Protein AF-A0A7J6SKV4-F1 (afdb_monomer_lite)

pLDDT: mean 89.97, std 9.05, range [52.59, 97.75]

Secondary structure (DSSP, 8-state):
-EEEEEES--GGGTTT-HHHHHHHHHT--STTSHHHHHHHTTSEEEEEEEE--SGGGB-SS-EEEEEEEEE-HHHHHTHHHHHHHHHHHHHHHHHH-S--HHHHHHHHHHHHHHHHTPPPPPHHHHHHHHHHHT--

InterPro domains:
  IPR007863 Peptidase M16, C-terminal [PF05193] (2-109)
  IPR011249 Metalloenzyme, LuxS/M16 peptidase-like [SSF63411] (1-135)
  IPR050626 Peptidase M16 [PTHR43690] (1-134)

Sequence (136 aa):
LQLQWQLPPQNGMYRTKPANTLGHLIGHEGSGSLLSFLRSEGLATDLSAGVSEEGYGSNSICSVFDICVTLSTRGLALWKEVVVHVMEYLDMLRRLGSIPDWVYDEIRQVSNMQYRFIEERDPSTTADDLSSSMLP

Structure (mmCIF, N/CA/C/O backbone):
data_AF-A0A7J6SKV4-F1
#
_entry.id   AF-A0A7J6SKV4-F1
#
loop_
_atom_site.group_PDB
_atom_site.id
_atom_site.type_symbol
_atom_site.label_atom_id
_atom_site.label_alt_id
_atom_site.label_comp_id
_atom_site.label_asym_id
_atom_site.label_entity_id
_atom_site.label_seq_id
_atom_site.pdbx_PDB_ins_code
_atom_site.Cartn_x
_atom_site.Cartn_y
_atom_site.Cartn_z
_atom_site.occupancy
_atom_site.B_iso_or_equiv
_atom_site.auth_seq_id
_atom_site.auth_comp_id
_atom_site.auth_asym_id
_atom_site.auth_atom_id
_atom_site.pdbx_PDB_model_num
ATOM 1 N N . LEU A 1 1 ? -1.934 4.955 12.591 1.00 94.25 1 LEU A N 1
ATOM 2 C CA . LEU A 1 1 ? -1.141 3.763 12.970 1.00 94.25 1 LEU A CA 1
ATOM 3 C C . LEU A 1 1 ? -0.197 3.470 11.822 1.00 94.25 1 LEU A C 1
ATOM 5 O O . LEU A 1 1 ? -0.667 3.443 10.695 1.00 94.25 1 LEU A O 1
ATOM 9 N N . GLN A 1 2 ? 1.091 3.294 12.100 1.00 95.38 2 GLN A N 1
ATOM 10 C CA . GLN A 1 2 ? 2.098 3.019 11.077 1.00 95.38 2 GLN A CA 1
ATOM 11 C C . GLN A 1 2 ? 2.840 1.733 11.437 1.00 95.38 2 GLN A C 1
ATOM 13 O O . GLN A 1 2 ? 3.296 1.579 12.571 1.00 95.38 2 GLN A O 1
ATOM 18 N N . LEU A 1 3 ? 2.908 0.810 10.483 1.00 95.12 3 LEU A N 1
ATOM 19 C CA . LEU A 1 3 ? 3.631 -0.453 10.584 1.00 95.12 3 LEU A CA 1
ATOM 20 C C . LEU A 1 3 ? 4.704 -0.466 9.500 1.00 95.12 3 LEU A C 1
ATOM 22 O O . LEU A 1 3 ? 4.391 -0.201 8.342 1.00 95.12 3 LEU A O 1
ATOM 26 N N . GLN A 1 4 ? 5.950 -0.752 9.880 1.00 93.31 4 GLN A N 1
ATOM 27 C CA . GLN A 1 4 ? 7.093 -0.662 8.974 1.00 93.31 4 GLN A CA 1
ATOM 28 C C . GLN A 1 4 ? 7.893 -1.960 8.963 1.00 93.31 4 GLN A C 1
ATOM 30 O O . GLN A 1 4 ? 8.177 -2.536 10.018 1.00 93.31 4 GLN A O 1
ATOM 35 N N . TRP A 1 5 ? 8.315 -2.370 7.772 1.00 92.50 5 TRP A N 1
ATOM 36 C CA . TRP A 1 5 ? 9.227 -3.487 7.564 1.00 92.50 5 TRP A CA 1
ATOM 37 C C . TRP A 1 5 ? 10.409 -3.040 6.719 1.00 92.50 5 TRP A C 1
ATOM 39 O O . TRP A 1 5 ? 10.248 -2.386 5.691 1.00 92.50 5 TRP A O 1
ATOM 49 N N . GLN A 1 6 ? 11.607 -3.436 7.135 1.00 90.69 6 GLN A N 1
ATOM 50 C CA . GLN A 1 6 ? 12.801 -3.268 6.319 1.00 90.69 6 GLN A CA 1
ATOM 51 C C . GLN A 1 6 ? 12.872 -4.397 5.292 1.00 90.69 6 GLN A C 1
ATOM 53 O O . GLN A 1 6 ? 12.810 -5.577 5.642 1.00 90.69 6 GLN A O 1
ATOM 58 N N . LEU A 1 7 ? 13.011 -4.023 4.027 1.00 89.50 7 LEU A N 1
ATOM 59 C CA . LEU A 1 7 ? 13.181 -4.911 2.890 1.00 89.50 7 LEU A CA 1
ATOM 60 C C . LEU A 1 7 ? 14.586 -4.748 2.290 1.00 89.50 7 LEU A C 1
ATOM 62 O O . LEU A 1 7 ? 15.201 -3.682 2.412 1.00 89.50 7 LEU A O 1
ATOM 66 N N . PRO A 1 8 ? 15.091 -5.775 1.582 1.00 89.00 8 PRO A N 1
ATOM 67 C CA . PRO A 1 8 ? 16.226 -5.610 0.682 1.00 89.00 8 PRO A CA 1
ATOM 68 C C . PRO A 1 8 ? 15.957 -4.496 -0.344 1.00 89.00 8 PRO A C 1
ATOM 70 O O . PRO A 1 8 ? 14.790 -4.239 -0.662 1.00 89.00 8 PRO A O 1
ATOM 73 N N . PRO A 1 9 ? 17.005 -3.870 -0.902 1.00 86.69 9 PRO A N 1
ATOM 74 C CA . PRO A 1 9 ? 16.853 -2.769 -1.846 1.00 86.69 9 PRO A CA 1
ATOM 75 C C . PRO A 1 9 ? 16.034 -3.208 -3.068 1.00 86.69 9 PRO A C 1
ATOM 77 O O . PRO A 1 9 ? 16.357 -4.195 -3.734 1.00 86.69 9 PRO A O 1
ATOM 80 N N . GLN A 1 10 ? 14.952 -2.482 -3.359 1.00 85.00 10 GLN A N 1
ATOM 81 C CA . GLN A 1 10 ? 14.004 -2.836 -4.425 1.00 85.00 10 GLN A CA 1
ATOM 82 C C . GLN A 1 10 ? 14.374 -2.249 -5.798 1.00 85.00 10 GLN A C 1
ATOM 84 O O . GLN A 1 10 ? 13.821 -2.688 -6.807 1.00 85.00 10 GLN A O 1
ATOM 89 N N . ASN A 1 11 ? 15.332 -1.314 -5.868 1.00 79.62 11 ASN A N 1
ATOM 90 C CA . ASN A 1 11 ? 15.681 -0.565 -7.089 1.00 79.62 11 ASN A CA 1
ATOM 91 C C . ASN A 1 11 ? 16.038 -1.480 -8.282 1.00 79.62 11 ASN A C 1
ATOM 93 O O . ASN A 1 11 ? 15.633 -1.226 -9.416 1.00 79.62 11 ASN A O 1
ATOM 97 N N . GLY A 1 12 ? 16.720 -2.606 -8.035 1.00 82.25 12 GLY A N 1
ATOM 98 C CA . GLY A 1 12 ? 17.067 -3.581 -9.081 1.00 82.25 12 GLY A CA 1
ATOM 99 C C . GLY A 1 12 ? 15.868 -4.335 -9.678 1.00 82.25 12 GLY A C 1
ATOM 100 O O . GLY A 1 12 ? 15.977 -4.921 -10.754 1.00 82.25 12 GLY A O 1
ATOM 101 N N . MET A 1 13 ? 14.711 -4.305 -9.014 1.00 85.62 13 MET A N 1
ATOM 102 C CA . MET A 1 13 ? 13.484 -5.000 -9.416 1.00 85.62 13 MET A CA 1
ATOM 103 C C . MET A 1 13 ? 12.463 -4.066 -10.081 1.00 85.62 13 MET A C 1
ATOM 105 O O . MET A 1 13 ? 11.276 -4.382 -10.123 1.00 85.62 13 MET A O 1
ATOM 109 N N . TYR A 1 14 ? 12.897 -2.942 -10.661 1.00 83.88 14 TYR A N 1
ATOM 110 C CA . TYR A 1 14 ? 12.013 -1.934 -11.270 1.00 83.88 14 TYR A CA 1
ATOM 111 C C . TYR A 1 14 ? 11.058 -2.469 -12.356 1.00 83.88 14 TYR A C 1
ATOM 113 O O . TYR A 1 14 ? 10.043 -1.836 -12.641 1.00 83.88 14 TYR A O 1
ATOM 121 N N . ARG A 1 15 ? 11.369 -3.616 -12.980 1.00 85.88 15 ARG A N 1
ATOM 122 C CA . ARG A 1 15 ? 10.505 -4.260 -13.988 1.00 85.88 15 ARG A CA 1
ATOM 123 C C . ARG A 1 15 ? 9.374 -5.072 -13.365 1.00 85.88 15 ARG A C 1
ATOM 125 O O . ARG A 1 15 ? 8.252 -5.036 -13.859 1.00 85.88 15 ARG A O 1
ATOM 132 N N . THR A 1 16 ? 9.671 -5.826 -12.310 1.00 86.81 16 THR A N 1
ATOM 133 C CA . THR A 1 16 ? 8.700 -6.711 -11.649 1.00 86.81 16 THR A CA 1
ATOM 134 C C . THR A 1 16 ? 7.947 -6.003 -10.526 1.00 86.81 16 THR A C 1
ATOM 136 O O . THR A 1 16 ? 6.827 -6.395 -10.226 1.00 86.81 16 THR A O 1
ATOM 139 N N . LYS A 1 17 ? 8.537 -4.959 -9.926 1.00 88.12 17 LYS A N 1
ATOM 140 C CA . LYS A 1 17 ? 7.978 -4.121 -8.850 1.00 88.12 17 LYS A CA 1
ATOM 141 C C . LYS A 1 17 ? 7.194 -4.922 -7.789 1.00 88.12 17 LYS A C 1
ATOM 143 O O . LYS A 1 17 ? 6.043 -4.592 -7.510 1.00 88.12 17 LYS A O 1
ATOM 148 N N . PRO A 1 18 ? 7.789 -5.958 -7.163 1.00 89.31 18 PRO A N 1
ATOM 149 C CA . PRO A 1 18 ? 7.053 -6.870 -6.284 1.00 89.31 18 PRO A CA 1
ATOM 150 C C . PRO A 1 18 ? 6.448 -6.157 -5.068 1.00 89.31 18 PRO A C 1
ATOM 152 O O . PRO A 1 18 ? 5.312 -6.437 -4.688 1.00 89.31 18 PRO A O 1
ATOM 155 N N . ALA A 1 19 ? 7.171 -5.189 -4.500 1.00 90.06 19 ALA A N 1
ATOM 156 C CA . ALA A 1 19 ? 6.671 -4.371 -3.404 1.00 90.06 19 ALA A CA 1
ATOM 157 C C . ALA A 1 19 ? 5.460 -3.513 -3.810 1.00 90.06 19 ALA A C 1
ATOM 159 O O . ALA A 1 19 ? 4.539 -3.353 -3.017 1.00 90.06 19 ALA A O 1
ATOM 160 N N . ASN A 1 20 ? 5.413 -3.020 -5.052 1.00 90.19 20 ASN A N 1
ATOM 161 C CA . ASN A 1 20 ? 4.265 -2.264 -5.551 1.00 90.19 20 ASN A CA 1
ATOM 162 C C . ASN A 1 20 ? 3.029 -3.164 -5.689 1.00 90.19 20 ASN A C 1
ATOM 164 O O . ASN A 1 20 ? 1.942 -2.788 -5.269 1.00 90.19 20 ASN A O 1
ATOM 168 N N . THR A 1 21 ? 3.197 -4.388 -6.199 1.00 91.81 21 THR A N 1
ATOM 169 C CA . THR A 1 21 ? 2.094 -5.357 -6.295 1.00 91.81 21 THR A CA 1
ATOM 170 C C . THR A 1 21 ? 1.536 -5.724 -4.920 1.00 91.81 21 THR A C 1
ATOM 172 O O . THR A 1 21 ? 0.322 -5.806 -4.742 1.00 91.81 21 THR A O 1
ATOM 175 N N . LEU A 1 22 ? 2.409 -5.890 -3.922 1.00 92.25 22 LEU A N 1
ATOM 176 C CA . LEU A 1 22 ? 1.987 -6.126 -2.542 1.00 92.25 22 LEU A CA 1
ATOM 177 C C . LEU A 1 22 ? 1.268 -4.905 -1.945 1.00 92.25 22 LEU A C 1
ATOM 179 O O . LEU A 1 22 ? 0.215 -5.060 -1.328 1.00 92.25 22 LEU A O 1
ATOM 183 N N . GLY A 1 23 ? 1.809 -3.701 -2.156 1.00 93.25 23 GLY A N 1
ATOM 184 C CA . GLY A 1 23 ? 1.190 -2.441 -1.740 1.00 93.25 23 GLY A CA 1
ATOM 185 C C . GLY A 1 23 ? -0.195 -2.246 -2.352 1.00 93.25 23 GLY A C 1
ATOM 186 O O . GLY A 1 23 ? -1.133 -1.916 -1.635 1.00 93.25 23 GLY A O 1
ATOM 187 N N . HIS A 1 24 ? -0.355 -2.562 -3.639 1.00 93.12 24 HIS A N 1
ATOM 188 C CA . HIS A 1 24 ? -1.632 -2.496 -4.345 1.00 93.12 24 HIS A CA 1
ATOM 189 C C . HIS A 1 24 ? -2.699 -3.414 -3.732 1.00 93.12 24 HIS A C 1
ATOM 191 O O . HIS A 1 24 ? -3.835 -2.990 -3.546 1.00 93.12 24 HIS A O 1
ATOM 197 N N . LEU A 1 25 ? -2.341 -4.653 -3.374 1.00 93.69 25 LEU A N 1
ATOM 198 C CA . LEU A 1 25 ? -3.277 -5.590 -2.740 1.00 93.69 25 LEU A CA 1
ATOM 199 C C . LEU A 1 25 ? -3.677 -5.143 -1.332 1.00 93.69 25 LEU A C 1
ATOM 201 O O . LEU A 1 25 ? -4.859 -5.122 -0.998 1.00 93.69 25 LEU A O 1
ATOM 205 N N . ILE A 1 26 ? -2.696 -4.775 -0.506 1.00 95.06 26 ILE A N 1
ATOM 206 C CA . ILE A 1 26 ? -2.939 -4.358 0.881 1.00 95.06 26 ILE A CA 1
ATOM 207 C C . ILE A 1 26 ? -3.719 -3.039 0.924 1.00 95.06 26 ILE A C 1
ATOM 209 O O . ILE A 1 26 ? -4.658 -2.911 1.707 1.00 95.06 26 ILE A O 1
ATOM 213 N N . GLY A 1 27 ? -3.350 -2.090 0.065 1.00 94.06 27 GLY A N 1
ATOM 214 C CA . GLY A 1 27 ? -3.992 -0.787 -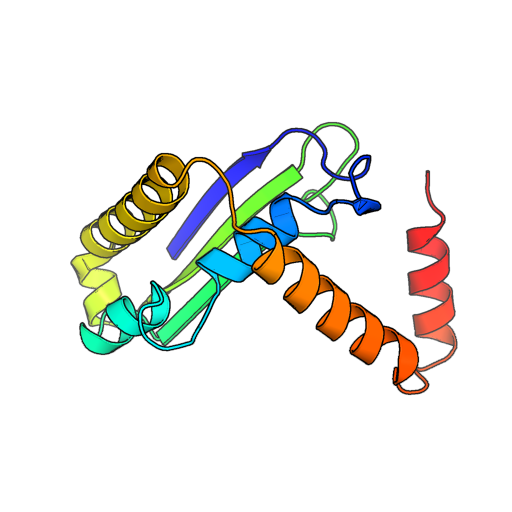0.106 1.00 94.06 27 GLY A CA 1
ATOM 215 C C . GLY A 1 27 ? -5.289 -0.818 -0.912 1.00 94.06 27 GLY A C 1
ATOM 216 O O . GLY A 1 27 ? -5.848 0.237 -1.193 1.00 94.06 27 GLY A O 1
ATOM 217 N N . HIS A 1 28 ? -5.778 -1.993 -1.315 1.00 94.25 28 HIS A N 1
ATOM 218 C CA . HIS A 1 28 ? -6.998 -2.092 -2.104 1.00 94.25 28 HIS A C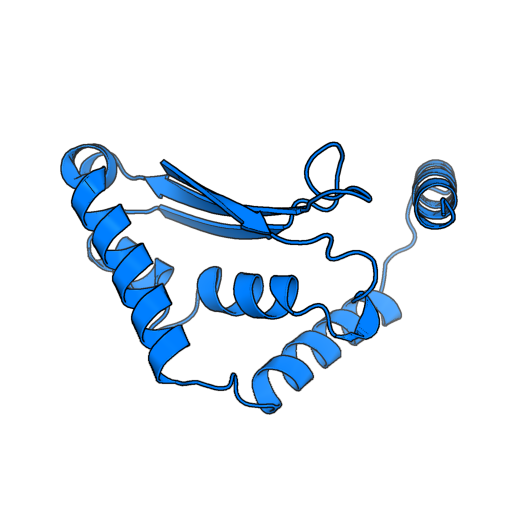A 1
ATOM 219 C C . HIS A 1 28 ? -8.215 -1.582 -1.312 1.00 94.25 28 HIS A C 1
ATOM 221 O O . HIS A 1 28 ? -8.411 -1.915 -0.142 1.00 94.25 28 HIS A O 1
ATOM 227 N N . GLU A 1 29 ? -9.090 -0.816 -1.964 1.00 92.75 29 GLU A N 1
ATOM 228 C CA . GLU A 1 29 ? -10.265 -0.204 -1.320 1.00 92.75 29 GLU A CA 1
ATOM 229 C C . GLU A 1 29 ? -11.600 -0.878 -1.670 1.00 92.75 29 GLU A C 1
ATOM 231 O O . GLU A 1 29 ? -12.640 -0.529 -1.108 1.00 92.75 29 GLU A O 1
ATOM 236 N N . GLY A 1 30 ? -11.595 -1.835 -2.602 1.00 90.88 30 GLY A N 1
ATOM 237 C CA . GLY A 1 30 ? -12.811 -2.511 -3.050 1.00 90.88 30 GLY A CA 1
ATOM 238 C C . GLY A 1 30 ? -13.383 -3.509 -2.037 1.00 90.88 30 GLY A C 1
ATOM 239 O O . GLY A 1 30 ? -12.810 -3.790 -0.984 1.00 90.88 30 GLY A O 1
ATOM 240 N N . SER A 1 31 ? -14.539 -4.082 -2.374 1.00 91.75 31 SER A N 1
ATOM 241 C CA . SER A 1 31 ? -15.234 -5.053 -1.523 1.00 91.75 31 SER A CA 1
ATOM 242 C C . SER A 1 31 ? -14.343 -6.237 -1.145 1.00 91.75 31 SER A C 1
ATOM 244 O O . SER A 1 31 ? -13.704 -6.832 -2.013 1.00 91.75 31 SER A O 1
ATOM 246 N N . GLY A 1 32 ? -14.346 -6.608 0.136 1.00 89.81 32 GLY A N 1
ATOM 247 C CA . GLY A 1 32 ? -13.526 -7.707 0.652 1.00 89.81 32 GLY A CA 1
ATOM 248 C C . GLY A 1 32 ? -12.066 -7.331 0.921 1.00 89.81 32 GLY A C 1
ATOM 249 O O . GLY A 1 32 ? -11.283 -8.200 1.298 1.00 89.81 32 GLY A O 1
ATOM 250 N N . SER A 1 33 ? -11.685 -6.061 0.755 1.00 94.94 33 SER A N 1
ATOM 251 C CA . SER A 1 33 ? -10.364 -5.589 1.159 1.00 94.94 33 SER A CA 1
ATOM 252 C C . SER A 1 33 ? -10.241 -5.384 2.669 1.00 94.94 33 SER A C 1
ATOM 254 O O . SER A 1 33 ? -11.237 -5.246 3.388 1.00 94.94 33 SER A O 1
ATOM 256 N N . LEU A 1 34 ? -8.995 -5.296 3.140 1.00 96.19 34 LEU A N 1
ATOM 257 C CA . LEU A 1 34 ? -8.682 -4.969 4.529 1.00 96.19 34 LEU A CA 1
ATOM 258 C C . LEU A 1 34 ? -9.305 -3.629 4.947 1.00 96.19 34 LEU A C 1
ATOM 260 O O . LEU A 1 34 ? -9.926 -3.541 6.004 1.00 96.19 34 LEU A O 1
ATOM 264 N N . LEU A 1 35 ? -9.196 -2.596 4.105 1.00 96.75 35 LEU A N 1
ATOM 265 C CA . LEU A 1 35 ? -9.792 -1.293 4.396 1.00 96.75 35 LEU A CA 1
ATOM 266 C C . LEU A 1 35 ? -11.321 -1.357 4.437 1.00 96.75 35 LEU A C 1
ATOM 268 O O . LEU A 1 35 ? -11.925 -0.744 5.314 1.00 96.75 35 LEU A O 1
ATOM 272 N N . SER A 1 36 ? -11.950 -2.107 3.526 1.00 96.62 36 SER A N 1
ATOM 273 C CA . SER A 1 36 ? -13.406 -2.287 3.508 1.00 96.62 36 SER A CA 1
ATOM 274 C C . SER A 1 36 ? -13.908 -2.894 4.826 1.00 96.62 36 SER A C 1
ATOM 276 O O . SER A 1 36 ? -14.858 -2.371 5.411 1.00 96.62 36 SER A O 1
ATOM 278 N N . PHE A 1 37 ? -13.212 -3.911 5.344 1.00 96.75 37 PHE A N 1
ATOM 279 C CA . PHE A 1 37 ? -13.506 -4.526 6.642 1.00 96.75 37 PHE A CA 1
ATOM 280 C C . PHE A 1 37 ? -13.265 -3.571 7.826 1.00 96.75 37 PHE A C 1
ATOM 282 O O . PHE A 1 37 ? -14.126 -3.397 8.690 1.00 96.75 37 PHE A O 1
ATOM 289 N N . LEU A 1 38 ? -12.120 -2.883 7.861 1.00 96.50 38 LEU A N 1
ATOM 290 C CA . LEU A 1 38 ? -11.819 -1.930 8.936 1.00 96.50 38 LEU A CA 1
ATOM 291 C C . LEU A 1 38 ? -12.790 -0.737 8.945 1.00 96.50 38 LEU A C 1
ATOM 293 O O . LEU A 1 38 ? -13.118 -0.224 10.018 1.00 96.50 38 LEU A O 1
ATOM 297 N N . ARG A 1 39 ? -13.272 -0.299 7.774 1.00 96.38 39 ARG A N 1
ATOM 298 C CA . ARG A 1 39 ? -14.315 0.730 7.649 1.00 96.38 39 ARG A CA 1
ATOM 299 C C . ARG A 1 39 ? -15.664 0.219 8.166 1.00 96.38 39 ARG A C 1
ATOM 301 O O . ARG A 1 39 ? -16.321 0.959 8.896 1.00 96.38 39 ARG A O 1
ATOM 308 N N . SER A 1 40 ? -16.068 -1.020 7.858 1.00 96.12 40 SER A N 1
ATOM 309 C CA . SER A 1 40 ? -17.354 -1.570 8.330 1.00 96.12 40 SER A CA 1
ATOM 310 C C . SER A 1 40 ? -17.416 -1.743 9.848 1.00 96.12 40 SER A C 1
ATOM 312 O O . SER A 1 40 ? -18.456 -1.489 10.449 1.00 96.12 40 SER A O 1
ATOM 314 N N . GLU A 1 41 ? -16.293 -2.084 10.482 1.00 95.25 41 GLU A N 1
ATOM 315 C CA . GLU A 1 41 ? -16.174 -2.157 11.948 1.00 95.25 41 GLU A CA 1
ATOM 316 C C . GLU A 1 41 ? -15.999 -0.776 12.616 1.00 95.25 41 GLU A C 1
ATOM 318 O O . GLU A 1 41 ? -15.955 -0.650 13.846 1.00 95.25 41 GLU A O 1
ATOM 323 N N . GLY A 1 42 ? -15.902 0.291 11.816 1.00 96.19 42 GLY A N 1
ATOM 324 C CA . GLY A 1 42 ? -15.690 1.655 12.289 1.00 96.19 42 GLY A CA 1
ATOM 325 C C . GLY A 1 42 ? -14.312 1.868 12.914 1.00 96.19 42 GLY A C 1
ATOM 326 O O . GLY A 1 42 ? -14.175 2.722 13.790 1.00 96.19 42 GLY A O 1
ATOM 327 N N . LEU A 1 43 ? -13.298 1.102 12.506 1.00 96.69 43 LEU A N 1
ATOM 328 C CA . LEU A 1 43 ? -11.935 1.137 13.047 1.00 96.69 43 LEU A CA 1
ATOM 329 C C . LEU A 1 43 ? -11.006 2.077 12.262 1.00 96.69 43 LEU A C 1
ATOM 331 O O . LEU A 1 43 ? -10.156 2.736 12.859 1.00 96.69 43 LEU A O 1
ATOM 335 N N . ALA A 1 44 ? -11.166 2.187 10.945 1.00 97.25 44 ALA A N 1
ATOM 336 C CA . ALA A 1 44 ? -10.310 3.026 10.104 1.00 97.25 44 ALA A CA 1
ATOM 337 C C . ALA A 1 44 ? -11.113 3.813 9.068 1.00 97.25 44 ALA A C 1
ATOM 339 O O . ALA A 1 44 ? -12.206 3.409 8.676 1.00 97.25 44 ALA A O 1
ATOM 340 N N . THR A 1 45 ? -10.557 4.935 8.619 1.00 95.94 45 THR A N 1
ATOM 341 C CA . THR A 1 45 ? -11.108 5.740 7.519 1.00 95.94 45 THR A CA 1
ATOM 342 C C . THR A 1 45 ? -10.298 5.596 6.243 1.00 95.94 45 THR A C 1
ATOM 344 O O . THR A 1 45 ? -10.866 5.721 5.162 1.00 95.94 45 THR A O 1
ATOM 347 N N . ASP A 1 46 ? -9.001 5.322 6.353 1.00 96.44 46 ASP A N 1
ATOM 348 C CA . ASP A 1 46 ? -8.095 5.252 5.213 1.00 96.44 46 ASP A CA 1
ATOM 349 C C . ASP A 1 46 ? -6.942 4.277 5.473 1.00 96.44 46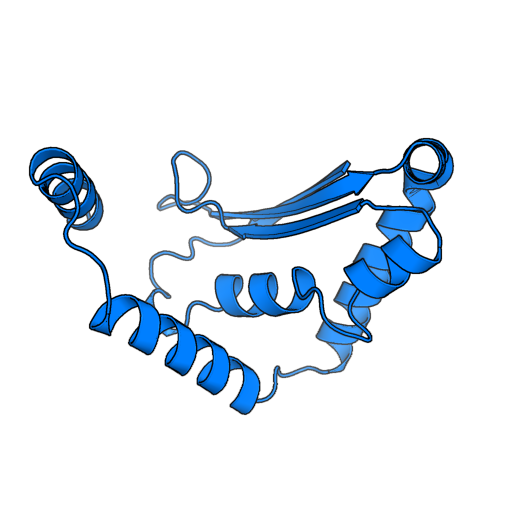 ASP A C 1
ATOM 351 O O . ASP A 1 46 ? -6.575 4.048 6.634 1.00 96.44 46 ASP A O 1
ATOM 355 N N . LEU A 1 47 ? -6.402 3.688 4.407 1.00 96.31 47 LEU A N 1
ATOM 356 C CA . LEU A 1 47 ? -5.274 2.764 4.466 1.00 96.31 47 LEU A CA 1
ATOM 357 C C . LEU A 1 47 ? -4.435 2.879 3.196 1.00 96.31 47 LEU A C 1
ATOM 359 O O . LEU A 1 47 ? -4.936 2.676 2.096 1.00 96.31 47 LEU A O 1
ATOM 363 N N . SER A 1 48 ? -3.138 3.113 3.370 1.00 94.69 48 SER A N 1
ATOM 364 C CA . SER A 1 48 ? -2.152 3.082 2.295 1.00 94.69 48 SER A CA 1
ATOM 365 C C . SER A 1 48 ? -1.034 2.096 2.615 1.00 94.69 48 SER A C 1
ATOM 367 O O . SER A 1 48 ? -0.694 1.868 3.780 1.00 94.69 48 SER A O 1
ATOM 369 N N . ALA A 1 49 ? -0.484 1.470 1.577 1.00 95.06 49 ALA A N 1
ATOM 370 C CA . ALA A 1 49 ? 0.612 0.524 1.708 1.00 95.06 49 ALA A CA 1
ATOM 371 C C . ALA A 1 49 ? 1.570 0.628 0.521 1.00 95.06 49 ALA A C 1
ATOM 373 O O . ALA A 1 49 ? 1.133 0.711 -0.626 1.00 95.06 49 ALA A O 1
ATOM 374 N N . GLY A 1 50 ? 2.872 0.587 0.785 1.00 91.44 50 GLY A N 1
ATOM 375 C CA . GLY A 1 50 ? 3.874 0.654 -0.272 1.00 91.44 50 GLY A CA 1
ATOM 376 C C . GLY A 1 50 ? 5.282 0.898 0.246 1.00 91.44 50 GLY A C 1
ATOM 377 O O . GLY A 1 50 ? 5.514 1.025 1.445 1.00 91.44 50 GLY A O 1
ATOM 378 N N . VAL A 1 51 ? 6.227 0.957 -0.688 1.00 87.19 51 VAL A N 1
ATOM 379 C CA . VAL A 1 51 ? 7.590 1.422 -0.417 1.00 87.19 51 VAL A CA 1
ATOM 380 C C . VAL A 1 51 ? 7.655 2.891 -0.779 1.00 87.19 51 VAL A C 1
ATOM 382 O O . VAL A 1 51 ? 7.204 3.274 -1.857 1.00 87.19 51 VAL A O 1
ATOM 385 N N . SER A 1 52 ? 8.215 3.708 0.106 1.00 72.69 52 SER A N 1
ATOM 386 C CA . SER A 1 52 ? 8.497 5.101 -0.227 1.00 72.69 52 SER A CA 1
ATOM 387 C C . SER A 1 52 ? 9.605 5.160 -1.283 1.00 72.69 52 SER A C 1
ATOM 389 O O . SER A 1 52 ? 10.717 4.680 -1.067 1.00 72.69 52 SER A O 1
ATOM 391 N N . GLU A 1 53 ? 9.288 5.736 -2.444 1.00 63.72 53 GLU A N 1
ATOM 392 C CA . GLU A 1 53 ? 10.252 5.950 -3.537 1.00 63.72 53 GLU A CA 1
ATOM 393 C C . GLU A 1 53 ? 11.164 7.168 -3.274 1.00 63.72 53 GLU A C 1
ATOM 395 O O . GLU A 1 53 ? 12.140 7.379 -3.987 1.00 63.72 53 GLU A O 1
ATOM 400 N N . GLU A 1 54 ? 10.891 7.941 -2.217 1.00 56.44 54 GLU A N 1
ATOM 401 C CA . GLU A 1 54 ? 11.595 9.179 -1.879 1.00 56.44 54 GLU A CA 1
ATOM 402 C C . GLU A 1 54 ? 12.513 9.030 -0.646 1.00 56.44 54 GLU A C 1
ATOM 404 O O . GLU A 1 54 ? 12.159 8.443 0.382 1.00 56.44 54 GLU A O 1
ATOM 409 N N . GLY A 1 55 ? 13.708 9.628 -0.723 1.00 60.00 55 GLY A N 1
ATOM 410 C CA . GLY A 1 55 ? 14.619 9.808 0.412 1.00 60.00 55 GLY A CA 1
ATOM 411 C C . GLY A 1 55 ? 15.217 8.512 0.976 1.00 60.00 55 GLY A C 1
ATOM 412 O O . GLY A 1 55 ? 15.693 7.645 0.250 1.00 60.00 55 GLY A O 1
ATOM 413 N N . TYR A 1 56 ? 15.234 8.382 2.307 1.00 52.59 56 TYR A N 1
ATOM 414 C CA . TYR A 1 56 ? 15.787 7.208 3.003 1.00 52.59 56 TYR A CA 1
ATOM 415 C C . TYR A 1 56 ? 14.937 5.932 2.836 1.00 52.59 56 TYR A C 1
ATOM 417 O O . TYR A 1 56 ? 15.359 4.870 3.294 1.00 52.59 56 TYR A O 1
ATOM 425 N N . GLY A 1 57 ? 13.760 6.043 2.209 1.00 55.94 57 GLY A N 1
ATOM 426 C CA . GLY A 1 57 ? 12.779 4.973 2.025 1.00 55.94 57 GLY A CA 1
ATOM 427 C C . GLY A 1 57 ? 13.164 3.909 1.001 1.00 55.94 57 GLY A C 1
ATOM 428 O O . GLY A 1 57 ? 12.733 2.764 1.123 1.00 55.94 57 GLY A O 1
ATOM 429 N N . SER A 1 58 ? 14.033 4.244 0.043 1.00 61.16 58 SER A N 1
ATOM 430 C CA . SER A 1 58 ? 14.631 3.283 -0.882 1.00 61.16 58 SER A CA 1
ATOM 431 C C . SER A 1 58 ? 16.026 3.745 -1.295 1.00 61.16 58 SER A C 1
ATOM 433 O O . SER A 1 58 ? 16.187 4.716 -2.027 1.00 61.16 58 SER A O 1
ATOM 435 N N . ASN A 1 59 ? 17.057 3.052 -0.817 1.00 71.19 59 ASN A N 1
ATOM 436 C CA . ASN A 1 59 ? 18.450 3.323 -1.166 1.00 71.19 59 ASN A CA 1
ATOM 437 C C . ASN A 1 59 ? 19.178 2.027 -1.559 1.00 71.19 59 ASN A C 1
ATOM 439 O O . ASN A 1 59 ? 18.582 0.954 -1.641 1.00 71.19 59 ASN A O 1
ATOM 443 N N . SER A 1 60 ? 20.483 2.112 -1.821 1.00 72.19 60 SER A N 1
ATOM 444 C CA . SER A 1 60 ? 21.303 0.962 -2.227 1.00 72.19 60 SER A CA 1
ATOM 445 C C . SER A 1 60 ? 21.475 -0.114 -1.143 1.00 72.19 60 SER A C 1
ATOM 447 O O . SER A 1 60 ? 21.978 -1.196 -1.440 1.00 72.19 60 SER A O 1
ATOM 449 N N . ILE A 1 61 ? 21.062 0.160 0.099 1.00 78.69 61 ILE A N 1
ATOM 450 C CA . ILE A 1 61 ? 21.235 -0.716 1.264 1.00 78.69 61 ILE A CA 1
ATOM 451 C C . ILE A 1 61 ? 19.905 -1.356 1.672 1.00 78.69 61 ILE A C 1
ATOM 453 O O . ILE A 1 61 ? 19.866 -2.558 1.936 1.00 78.69 61 ILE A O 1
ATOM 457 N N . CYS A 1 62 ? 18.819 -0.584 1.734 1.00 83.00 62 CYS A N 1
ATOM 458 C CA . CYS A 1 62 ? 17.501 -1.081 2.112 1.00 83.00 62 CYS A CA 1
ATOM 459 C C . CYS A 1 62 ? 16.361 -0.251 1.512 1.00 83.00 62 CYS A C 1
ATOM 461 O O . CYS A 1 62 ? 16.537 0.902 1.111 1.00 83.00 62 CYS A O 1
ATOM 463 N N . SER A 1 63 ? 15.178 -0.858 1.501 1.00 88.00 63 SER A N 1
ATOM 464 C CA . SER A 1 63 ? 13.911 -0.174 1.261 1.00 88.00 63 SER A CA 1
ATOM 465 C C . SER A 1 63 ? 12.986 -0.374 2.464 1.00 88.00 63 SER A C 1
ATOM 467 O O . SER A 1 63 ? 13.056 -1.407 3.131 1.00 88.00 63 SER A O 1
ATOM 469 N N . VAL A 1 64 ? 12.113 0.584 2.760 1.00 90.12 64 VAL A N 1
ATOM 470 C CA . VAL A 1 64 ? 11.134 0.491 3.853 1.00 90.12 64 VAL A CA 1
ATOM 471 C C . VAL A 1 64 ? 9.746 0.315 3.257 1.00 90.12 64 VAL A C 1
ATOM 473 O O . VAL A 1 64 ? 9.317 1.117 2.434 1.00 90.12 64 VAL A O 1
ATOM 476 N N . PHE A 1 65 ? 9.066 -0.759 3.655 1.00 92.00 65 PHE A N 1
ATOM 477 C CA . PHE A 1 65 ? 7.663 -0.988 3.333 1.00 92.00 65 PHE A CA 1
ATOM 478 C C . PHE A 1 65 ? 6.798 -0.513 4.492 1.00 92.00 65 PHE A C 1
ATOM 480 O O . PHE A 1 65 ? 6.951 -0.988 5.621 1.00 92.00 65 PHE A O 1
ATOM 487 N N . ASP A 1 66 ? 5.879 0.389 4.194 1.00 93.69 66 ASP A N 1
ATOM 488 C CA . ASP A 1 66 ? 4.984 1.025 5.143 1.00 93.69 66 ASP A CA 1
ATOM 489 C C . ASP A 1 66 ? 3.549 0.560 4.911 1.00 93.69 66 ASP A C 1
ATOM 491 O O . ASP A 1 66 ? 3.083 0.503 3.774 1.00 93.69 66 ASP A O 1
ATOM 495 N N . ILE A 1 67 ? 2.832 0.270 5.997 1.00 95.88 67 ILE A N 1
ATOM 496 C CA . ILE A 1 67 ? 1.368 0.214 6.020 1.00 95.88 67 ILE A CA 1
ATOM 497 C C . ILE A 1 67 ? 0.890 1.302 6.976 1.00 95.88 67 ILE A C 1
ATOM 499 O O . ILE A 1 67 ? 1.117 1.239 8.191 1.00 95.88 67 ILE A O 1
ATOM 503 N N . CYS A 1 68 ? 0.209 2.293 6.420 1.00 96.25 68 CYS A N 1
ATOM 504 C CA . CYS A 1 68 ? -0.328 3.438 7.131 1.00 96.25 68 CYS A CA 1
ATOM 505 C C . CYS A 1 68 ? -1.845 3.314 7.205 1.00 96.25 68 CYS A C 1
ATOM 507 O O . CYS A 1 68 ? -2.528 3.314 6.189 1.00 96.25 68 CYS A O 1
ATOM 509 N N . VAL A 1 69 ? -2.378 3.228 8.423 1.00 97.00 69 VAL A N 1
ATOM 510 C CA . VAL A 1 69 ? -3.821 3.165 8.682 1.00 97.00 69 VAL A CA 1
ATOM 511 C C . VAL A 1 69 ? -4.258 4.423 9.420 1.00 97.00 69 VAL A C 1
ATOM 513 O O . VAL A 1 69 ? -3.801 4.695 10.542 1.00 97.00 69 VAL A O 1
ATOM 516 N N . THR A 1 70 ? -5.178 5.173 8.822 1.00 97.62 70 THR A N 1
ATOM 517 C CA . THR A 1 70 ? -5.834 6.320 9.454 1.00 97.62 70 THR A CA 1
ATOM 518 C C . THR A 1 70 ? -6.960 5.806 10.341 1.00 97.62 70 THR A C 1
ATOM 520 O O . THR A 1 70 ? -7.993 5.337 9.864 1.00 97.62 70 THR A O 1
ATOM 523 N N . LEU A 1 71 ? -6.730 5.844 11.655 1.00 97.19 71 LEU A N 1
ATOM 524 C CA . LEU A 1 71 ? -7.647 5.297 12.653 1.00 97.19 71 LEU A CA 1
ATOM 525 C C . LEU A 1 71 ? -8.810 6.253 12.931 1.00 97.19 71 LEU A C 1
ATOM 527 O O . LEU A 1 71 ? -8.618 7.464 13.038 1.00 97.19 71 LEU A O 1
ATOM 531 N N . SER A 1 72 ? -9.999 5.694 13.147 1.00 96.81 72 SER A N 1
ATOM 532 C CA . SER A 1 72 ? -11.111 6.427 13.754 1.00 96.81 72 SER A CA 1
ATOM 533 C C . SER A 1 72 ? -10.885 6.602 15.265 1.00 96.81 72 SER A C 1
ATOM 535 O O . SER A 1 72 ? -9.995 5.985 15.856 1.00 96.81 72 SER A O 1
ATOM 537 N N . THR A 1 73 ? -11.741 7.370 15.943 1.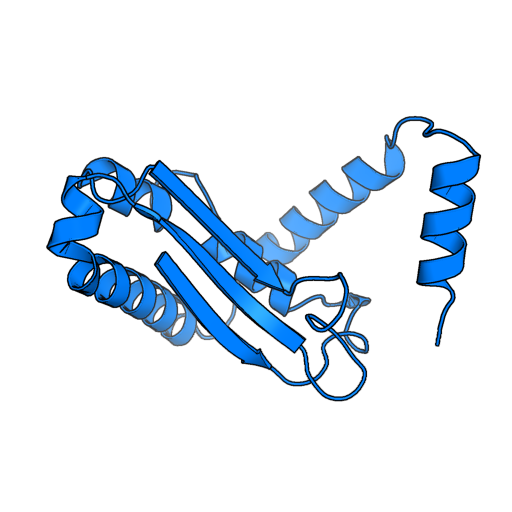00 96.50 73 THR A N 1
ATOM 538 C CA . THR A 1 73 ? -11.722 7.463 17.415 1.00 96.50 73 THR A CA 1
ATOM 539 C C . THR A 1 73 ? -11.867 6.090 18.085 1.00 96.50 73 THR A C 1
ATOM 541 O O . THR A 1 73 ? -11.187 5.810 19.071 1.00 96.50 73 THR A O 1
ATOM 544 N N . ARG A 1 74 ? -12.708 5.206 17.528 1.00 95.75 74 ARG A N 1
ATOM 545 C CA . ARG A 1 74 ? -12.870 3.827 18.015 1.00 95.75 74 ARG A CA 1
ATOM 546 C C . ARG A 1 74 ? -11.636 2.982 17.700 1.00 95.75 74 ARG A C 1
ATOM 548 O O . ARG A 1 74 ? -11.149 2.276 18.579 1.00 95.75 74 ARG A O 1
ATOM 555 N N . GLY A 1 75 ? -11.101 3.085 16.484 1.00 96.31 75 GLY A N 1
ATOM 556 C CA . GLY A 1 75 ? -9.884 2.376 16.090 1.00 96.31 75 GLY A CA 1
ATOM 557 C C . GLY A 1 75 ? -8.662 2.770 16.907 1.00 96.31 75 GLY A C 1
ATOM 558 O O . GLY A 1 75 ? -7.802 1.934 17.152 1.00 96.31 75 GLY A O 1
ATOM 559 N N . LEU A 1 76 ? -8.596 4.012 17.391 1.00 96.69 76 LEU A N 1
ATOM 560 C CA . LEU A 1 76 ? -7.542 4.452 18.302 1.00 96.69 76 LEU A CA 1
ATOM 561 C C . LEU A 1 76 ? -7.607 3.724 19.652 1.00 96.69 76 LEU A C 1
ATOM 563 O O . LEU A 1 76 ? -6.570 3.317 20.173 1.00 96.69 76 LEU A O 1
ATOM 567 N N . ALA A 1 77 ? -8.807 3.513 20.198 1.00 97.25 77 ALA A N 1
ATOM 568 C CA . ALA A 1 77 ? -8.990 2.740 21.428 1.00 97.25 77 ALA A CA 1
ATOM 569 C C . ALA A 1 77 ? -8.664 1.246 21.231 1.00 97.25 77 ALA A C 1
ATOM 571 O O . ALA A 1 77 ? -8.133 0.604 22.136 1.00 97.25 77 ALA A O 1
ATOM 572 N N . LEU A 1 78 ? -8.935 0.716 20.034 1.00 96.81 78 LEU A N 1
ATOM 573 C CA . LEU A 1 78 ? -8.763 -0.693 19.664 1.00 96.81 78 LEU A CA 1
ATOM 574 C C . LEU A 1 78 ? -7.591 -0.914 18.694 1.00 96.81 78 LEU A C 1
ATOM 576 O O . LEU A 1 78 ? -7.610 -1.829 17.874 1.00 96.81 78 LEU A O 1
ATOM 580 N N . TRP A 1 79 ? -6.532 -0.104 18.781 1.00 96.88 79 TRP A N 1
ATOM 581 C CA . TRP A 1 79 ? -5.448 -0.130 17.787 1.00 96.88 79 TRP A CA 1
ATOM 582 C C . TRP A 1 79 ? -4.752 -1.495 17.687 1.00 96.88 79 TRP A C 1
ATOM 584 O O . TRP A 1 79 ? -4.260 -1.858 16.623 1.00 96.88 79 TRP A O 1
ATOM 594 N N . LYS A 1 80 ? -4.734 -2.273 18.778 1.00 97.62 80 LYS A N 1
ATOM 595 C CA . LYS A 1 80 ? -4.185 -3.637 18.793 1.00 97.62 80 LYS A CA 1
ATOM 596 C C . LYS A 1 80 ? -4.995 -4.596 17.924 1.00 97.62 80 LYS A C 1
ATOM 598 O O . LYS A 1 80 ? -4.395 -5.423 17.251 1.00 97.62 80 LYS A O 1
ATOM 603 N N . GLU A 1 81 ? -6.322 -4.472 17.913 1.00 96.56 81 GLU A N 1
ATOM 604 C CA . GLU A 1 81 ? -7.188 -5.277 17.041 1.00 96.56 81 GLU A CA 1
ATOM 605 C C . GLU A 1 81 ? -6.933 -4.929 15.575 1.00 96.56 81 GLU A C 1
ATOM 607 O O . GLU A 1 81 ? -6.784 -5.820 14.746 1.00 96.56 81 GLU A O 1
ATOM 612 N N . VAL A 1 82 ? -6.745 -3.640 15.264 1.00 97.25 82 VAL A N 1
ATOM 613 C CA . VAL A 1 82 ? -6.358 -3.207 13.911 1.00 97.25 82 VAL A CA 1
ATOM 614 C C . VAL A 1 82 ? -5.035 -3.844 13.482 1.00 97.25 82 VAL A C 1
ATOM 616 O O . VAL A 1 82 ? -4.936 -4.340 12.364 1.00 97.25 82 VAL A O 1
ATOM 619 N N . VAL A 1 83 ? -4.030 -3.889 14.366 1.00 97.62 83 VAL A N 1
ATOM 620 C CA . VAL A 1 83 ? -2.761 -4.582 14.079 1.00 97.62 83 VAL A CA 1
ATOM 621 C C . VAL A 1 83 ? -2.989 -6.072 13.818 1.00 97.62 83 VAL A C 1
ATOM 623 O O . VAL A 1 83 ? -2.412 -6.603 12.873 1.00 97.62 83 VAL A O 1
ATOM 626 N N . VAL A 1 84 ? -3.826 -6.744 14.616 1.00 97.75 84 VAL A N 1
ATOM 627 C CA . VAL A 1 84 ? -4.153 -8.165 14.411 1.00 97.75 84 VAL A CA 1
ATOM 628 C C . VAL A 1 84 ? -4.774 -8.379 13.033 1.00 97.75 84 VAL A C 1
ATOM 630 O O . VAL A 1 84 ? -4.272 -9.212 12.287 1.00 97.75 84 VAL A O 1
ATOM 633 N N . HIS A 1 85 ? -5.761 -7.576 12.642 1.00 96.81 85 HIS A N 1
ATOM 634 C CA . HIS A 1 85 ? -6.399 -7.692 11.328 1.00 96.81 85 HIS A CA 1
ATOM 635 C C . HIS A 1 85 ? -5.441 -7.432 10.162 1.00 96.81 85 HIS A C 1
ATOM 637 O O . HIS A 1 85 ? -5.503 -8.123 9.145 1.00 96.81 85 HIS A O 1
ATOM 643 N N . VAL A 1 86 ? -4.509 -6.483 10.309 1.00 97.19 86 VAL A N 1
ATOM 644 C CA . VAL A 1 86 ? -3.442 -6.286 9.314 1.00 97.19 86 VAL A CA 1
ATOM 645 C C . VAL A 1 86 ? -2.587 -7.553 9.196 1.00 97.19 86 VAL A C 1
ATOM 647 O O . VAL A 1 86 ? -2.323 -8.014 8.088 1.00 97.19 86 VAL A O 1
ATOM 650 N N . MET A 1 87 ? -2.179 -8.150 10.318 1.00 97.06 87 MET A N 1
ATOM 651 C CA . MET A 1 87 ? -1.360 -9.368 10.314 1.00 97.06 87 MET A CA 1
ATOM 652 C C . MET A 1 87 ? -2.119 -10.590 9.778 1.00 97.06 87 MET A C 1
ATOM 654 O O . MET A 1 87 ? -1.528 -11.399 9.067 1.00 97.06 87 MET A O 1
ATOM 658 N N . GLU A 1 88 ? -3.417 -10.716 10.060 1.00 96.62 88 GLU A N 1
ATOM 659 C CA . GLU A 1 88 ? -4.290 -11.757 9.499 1.00 96.62 88 GLU A CA 1
ATOM 660 C C . GLU A 1 88 ? -4.387 -11.642 7.975 1.00 96.62 88 GLU A C 1
ATOM 662 O O . GLU A 1 88 ? -4.284 -12.646 7.268 1.00 96.62 88 GLU A O 1
ATOM 667 N N . TYR A 1 89 ? -4.512 -10.419 7.454 1.00 95.81 89 TYR A N 1
ATOM 668 C CA . TYR A 1 89 ? -4.515 -10.175 6.014 1.00 95.81 89 TYR A CA 1
ATOM 669 C C . TYR A 1 89 ? -3.172 -10.554 5.370 1.00 95.81 89 TYR A C 1
ATOM 671 O O . TYR A 1 89 ? -3.141 -11.214 4.330 1.00 95.81 89 TYR A O 1
ATOM 679 N N . LEU A 1 90 ? -2.051 -10.211 6.013 1.00 94.88 90 LEU A N 1
ATOM 680 C CA . LEU A 1 90 ? -0.719 -10.625 5.558 1.00 94.88 90 LEU A CA 1
ATOM 681 C C . LEU A 1 90 ? -0.536 -12.151 5.598 1.00 94.88 90 LEU A C 1
ATOM 683 O O . LEU A 1 90 ? 0.058 -12.719 4.679 1.00 94.88 90 LEU A O 1
ATOM 687 N N . ASP A 1 91 ? -1.057 -12.832 6.621 1.00 95.81 91 ASP A N 1
ATOM 688 C CA . ASP A 1 91 ? -1.015 -14.296 6.712 1.00 95.81 91 ASP A CA 1
ATOM 689 C C . ASP A 1 91 ? -1.868 -14.955 5.621 1.00 95.81 91 ASP A C 1
ATOM 691 O O . ASP A 1 91 ? -1.438 -15.925 4.995 1.00 95.81 91 ASP A O 1
ATOM 695 N N . MET A 1 92 ? -3.039 -14.394 5.313 1.00 94.75 92 MET A N 1
ATOM 696 C CA . MET A 1 92 ? -3.866 -14.837 4.189 1.00 94.75 92 MET A CA 1
ATOM 697 C C . MET A 1 92 ? -3.103 -14.732 2.861 1.00 94.75 92 MET A C 1
ATOM 699 O O . MET A 1 92 ? -3.048 -15.710 2.112 1.00 94.75 92 MET A O 1
ATOM 703 N N . LEU A 1 93 ? -2.469 -13.585 2.586 1.00 93.00 93 LEU A N 1
ATOM 704 C CA . LEU A 1 93 ? -1.644 -13.401 1.385 1.00 93.00 93 LEU A CA 1
ATOM 705 C C . LEU A 1 93 ? -0.485 -14.403 1.335 1.00 93.00 93 LEU A C 1
ATOM 707 O O . LEU A 1 93 ? -0.200 -14.978 0.284 1.00 93.00 93 LEU A O 1
ATOM 711 N N . ARG A 1 94 ? 0.154 -14.671 2.478 1.00 92.94 94 ARG A N 1
ATOM 712 C CA . ARG A 1 94 ? 1.222 -15.670 2.583 1.00 92.94 94 ARG A CA 1
ATOM 713 C C . ARG A 1 94 ? 0.727 -17.087 2.282 1.00 92.94 94 ARG A C 1
ATOM 715 O O . ARG A 1 94 ? 1.433 -17.835 1.610 1.00 92.94 94 ARG A O 1
ATOM 722 N N . ARG A 1 95 ? -0.461 -17.467 2.765 1.00 93.88 95 ARG A N 1
ATOM 723 C CA . ARG A 1 95 ? -1.067 -18.794 2.525 1.00 93.88 95 ARG A CA 1
ATOM 724 C C . ARG A 1 95 ? -1.494 -19.004 1.079 1.00 93.88 95 ARG A C 1
ATOM 726 O O . ARG A 1 95 ? -1.467 -20.140 0.617 1.00 93.88 95 ARG A O 1
ATOM 733 N N . LEU A 1 96 ? -1.861 -17.934 0.374 1.00 89.50 96 LEU A N 1
ATOM 734 C CA . LEU A 1 96 ? -2.134 -17.987 -1.063 1.00 89.50 96 LEU A CA 1
ATOM 735 C C . LEU A 1 96 ? -0.885 -18.417 -1.857 1.00 89.50 96 LEU A C 1
ATOM 737 O O . LEU A 1 96 ? -1.001 -19.042 -2.907 1.00 89.50 96 LEU A O 1
ATOM 741 N N . GLY A 1 97 ? 0.310 -18.126 -1.330 1.00 84.38 97 GLY A N 1
ATOM 742 C CA . GLY A 1 97 ? 1.605 -18.561 -1.856 1.00 84.38 97 GLY A CA 1
ATOM 743 C C . GLY A 1 97 ? 2.076 -17.748 -3.058 1.00 84.38 97 GLY A C 1
ATOM 744 O O . GLY A 1 97 ? 3.170 -17.187 -3.025 1.00 84.38 97 GLY A O 1
ATOM 745 N N . SER A 1 98 ? 1.249 -17.643 -4.097 1.00 84.75 98 SER A N 1
ATOM 746 C CA . SER A 1 98 ? 1.508 -16.820 -5.279 1.00 84.75 98 SER A CA 1
ATOM 747 C C . SER A 1 98 ? 0.354 -15.862 -5.539 1.00 84.75 98 SER A C 1
ATOM 749 O O . SER A 1 98 ? -0.811 -16.261 -5.528 1.00 84.75 98 SER A O 1
ATOM 751 N N . ILE A 1 99 ? 0.686 -14.606 -5.827 1.00 86.50 99 ILE A N 1
ATOM 752 C CA . ILE A 1 99 ? -0.286 -13.632 -6.321 1.00 86.50 99 ILE A CA 1
ATOM 753 C C . ILE A 1 99 ? -0.679 -14.051 -7.748 1.00 86.50 99 ILE A C 1
ATOM 755 O O . ILE A 1 99 ? 0.218 -14.348 -8.537 1.00 86.50 99 ILE A O 1
ATOM 759 N N . PRO A 1 100 ? -1.978 -14.102 -8.091 1.00 88.00 100 PRO A N 1
ATOM 760 C CA . PRO A 1 100 ? -2.413 -14.453 -9.438 1.00 88.00 100 PRO A CA 1
ATOM 761 C C . PRO A 1 100 ? -1.862 -13.496 -10.503 1.00 88.00 100 PRO A C 1
ATOM 763 O O . PRO A 1 100 ? -1.886 -12.281 -10.310 1.00 88.00 100 PRO A O 1
ATOM 766 N N . ASP A 1 101 ? -1.458 -14.033 -11.656 1.00 89.62 101 ASP A N 1
ATOM 767 C CA . ASP A 1 101 ? -0.844 -13.249 -12.742 1.00 89.62 101 ASP A CA 1
ATOM 768 C C . ASP A 1 101 ? -1.736 -12.098 -13.236 1.00 89.62 101 ASP A C 1
ATOM 770 O O . ASP A 1 101 ? -1.244 -11.014 -13.548 1.00 89.62 101 ASP A O 1
ATOM 774 N N . TRP A 1 102 ? -3.060 -12.295 -13.223 1.00 92.50 102 TRP A N 1
ATOM 775 C CA . TRP A 1 102 ? -4.017 -11.274 -13.656 1.00 92.50 102 TRP A CA 1
ATOM 776 C C . TRP A 1 102 ? -3.924 -9.979 -12.834 1.00 92.50 102 TRP A C 1
ATOM 778 O O . TRP A 1 102 ? -4.160 -8.909 -13.386 1.00 92.50 102 TRP A O 1
ATOM 788 N N . VAL A 1 103 ? -3.540 -10.056 -11.551 1.00 91.81 103 VAL A N 1
ATOM 789 C CA . VAL A 1 103 ? -3.366 -8.876 -10.683 1.00 91.81 103 VAL A CA 1
ATOM 790 C C . VAL A 1 103 ? -2.196 -8.036 -11.183 1.00 91.81 103 VAL A C 1
ATOM 792 O O . VAL A 1 103 ? -2.286 -6.817 -11.301 1.00 91.81 103 VAL A O 1
ATOM 795 N N . TYR A 1 104 ? -1.081 -8.691 -11.509 1.00 91.00 104 TYR A N 1
ATOM 796 C CA . TYR A 1 104 ? 0.084 -8.002 -12.050 1.00 91.00 104 TYR A CA 1
ATOM 797 C C . TYR A 1 104 ? -0.225 -7.381 -13.418 1.00 91.00 104 TYR A C 1
ATOM 799 O O . TYR A 1 104 ? 0.143 -6.232 -13.679 1.00 91.00 104 TYR A O 1
ATOM 807 N N . ASP A 1 105 ? -0.941 -8.110 -14.276 1.00 93.50 105 ASP A N 1
ATOM 808 C CA . ASP A 1 105 ? -1.352 -7.615 -15.588 1.00 93.50 105 ASP A CA 1
ATOM 809 C C . ASP A 1 105 ? -2.319 -6.429 -15.501 1.00 93.50 105 ASP A C 1
ATOM 811 O O . ASP A 1 105 ? -2.242 -5.518 -16.329 1.00 93.50 105 ASP A O 1
ATOM 815 N N . GLU A 1 106 ? -3.210 -6.406 -14.511 1.00 93.69 106 GLU A N 1
ATOM 816 C CA . GLU A 1 106 ? -4.100 -5.275 -14.244 1.00 93.69 106 GLU A CA 1
ATOM 817 C C . GLU A 1 106 ? -3.303 -4.028 -13.846 1.00 93.69 106 GLU A C 1
ATOM 819 O O . GLU A 1 106 ? -3.415 -2.992 -14.508 1.00 93.69 106 GLU A O 1
ATOM 824 N N . ILE A 1 107 ? -2.424 -4.141 -12.842 1.00 92.69 107 ILE A N 1
ATOM 825 C CA . ILE A 1 107 ? -1.556 -3.035 -12.401 1.00 92.69 107 ILE A CA 1
ATOM 826 C C . ILE A 1 107 ? -0.747 -2.500 -13.586 1.00 92.69 107 ILE A C 1
ATOM 828 O O . ILE A 1 107 ? -0.686 -1.291 -13.822 1.00 92.69 107 ILE A O 1
ATOM 832 N N . ARG A 1 108 ? -0.165 -3.400 -14.386 1.00 92.50 108 ARG A N 1
ATOM 833 C CA . ARG A 1 108 ? 0.610 -3.042 -15.576 1.00 92.50 108 ARG A CA 1
ATOM 834 C C . ARG A 1 108 ? -0.228 -2.283 -16.606 1.00 92.50 108 ARG A C 1
ATOM 836 O O . ARG A 1 108 ? 0.270 -1.322 -17.195 1.00 92.50 108 ARG A O 1
ATOM 843 N N . GLN A 1 109 ? -1.466 -2.704 -16.855 1.00 94.69 109 GLN A N 1
ATOM 844 C CA . GLN A 1 109 ? -2.365 -2.030 -17.794 1.00 94.69 109 GLN A CA 1
ATOM 845 C C . GLN A 1 109 ? -2.725 -0.622 -17.318 1.00 94.69 109 GLN A C 1
ATOM 847 O O . GLN A 1 109 ? -2.626 0.320 -18.109 1.00 94.69 109 GLN A O 1
ATOM 852 N N . VAL A 1 110 ? -3.060 -0.465 -16.035 1.00 93.69 110 VAL A N 1
ATOM 853 C CA . VAL A 1 110 ? -3.368 0.841 -15.433 1.00 93.69 110 VAL A CA 1
ATOM 854 C C . VAL A 1 110 ? -2.159 1.773 -15.517 1.00 93.69 110 VAL A C 1
ATOM 856 O O . VAL A 1 110 ? -2.286 2.888 -16.022 1.00 93.69 110 VAL A O 1
ATOM 859 N N . SER A 1 111 ? -0.968 1.311 -15.125 1.00 91.50 111 SER A N 1
ATOM 860 C CA . SER A 1 111 ? 0.257 2.118 -15.216 1.00 91.50 111 SER A CA 1
ATOM 861 C C . SER A 1 111 ? 0.612 2.496 -16.658 1.00 91.50 111 SER A C 1
ATOM 863 O O . SER A 1 111 ? 1.047 3.616 -16.916 1.00 91.50 111 SER A O 1
ATOM 865 N N . ASN A 1 112 ? 0.403 1.599 -17.626 1.00 93.88 112 ASN A N 1
ATOM 866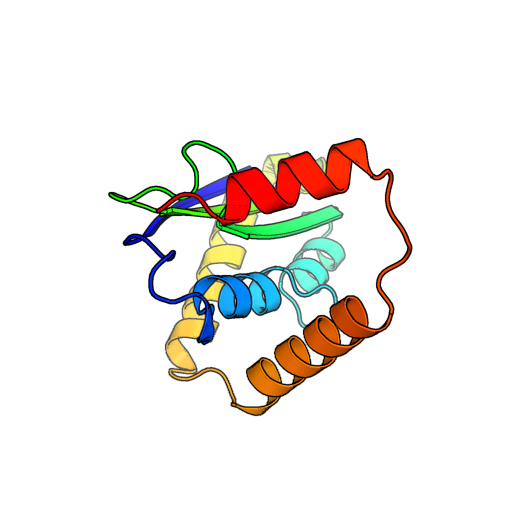 C CA . ASN A 1 112 ? 0.625 1.911 -19.040 1.00 93.88 112 ASN A CA 1
ATOM 867 C C . ASN A 1 112 ? -0.369 2.969 -19.545 1.00 93.88 112 ASN A C 1
ATOM 869 O O . ASN A 1 112 ? 0.001 3.861 -20.306 1.00 93.88 112 ASN A O 1
ATOM 873 N N . MET A 1 113 ? -1.626 2.906 -19.104 1.00 94.81 113 MET A N 1
ATOM 874 C CA . MET A 1 113 ? -2.623 3.920 -19.437 1.00 94.81 113 MET A CA 1
ATOM 875 C C . MET A 1 113 ? -2.243 5.285 -18.853 1.00 94.81 113 MET A C 1
ATOM 877 O O . MET A 1 113 ? -2.244 6.270 -19.588 1.00 94.81 113 MET A O 1
ATOM 881 N N . GLN A 1 114 ? -1.833 5.329 -17.583 1.00 92.06 114 GLN A N 1
ATOM 882 C CA . GLN A 1 114 ? -1.340 6.548 -16.931 1.00 92.06 114 GLN A CA 1
ATOM 883 C C . GLN A 1 114 ? -0.145 7.153 -17.674 1.00 92.06 114 GLN A C 1
ATOM 885 O O . GLN A 1 114 ? -0.114 8.356 -17.895 1.00 92.06 114 GLN A O 1
ATOM 890 N N . TYR A 1 115 ? 0.805 6.324 -18.115 1.00 90.50 115 TYR A N 1
ATOM 891 C CA . TYR A 1 115 ? 1.958 6.793 -18.883 1.00 90.50 115 TYR A CA 1
ATOM 892 C C . TYR A 1 115 ? 1.566 7.338 -20.264 1.00 90.50 115 TYR A C 1
ATOM 894 O O . TYR A 1 115 ? 2.034 8.397 -20.674 1.00 90.50 115 TYR A O 1
ATOM 902 N N . ARG A 1 116 ? 0.693 6.633 -20.994 1.00 92.88 116 ARG A N 1
ATOM 903 C CA . ARG A 1 116 ? 0.281 7.021 -22.355 1.00 92.88 116 ARG A CA 1
ATOM 904 C C . ARG A 1 116 ? -0.525 8.313 -22.407 1.00 92.88 116 ARG A C 1
ATOM 906 O O . ARG A 1 116 ? -0.484 8.991 -23.429 1.00 92.88 116 ARG A O 1
ATOM 913 N N . PHE A 1 117 ? -1.285 8.600 -21.356 1.00 93.00 117 PHE A N 1
ATOM 914 C CA . PHE A 1 117 ? -2.176 9.756 -21.272 1.00 93.00 117 PHE A CA 1
ATOM 915 C C . PHE A 1 117 ? -1.728 10.754 -20.203 1.00 93.00 117 PHE A C 1
ATOM 917 O O . PHE A 1 117 ? -2.553 11.500 -19.683 1.00 93.00 117 PHE A O 1
ATOM 924 N N . ILE A 1 118 ? -0.438 10.756 -19.857 1.00 89.75 118 ILE A N 1
ATOM 925 C CA . ILE A 1 118 ? 0.110 11.723 -18.911 1.00 89.75 118 ILE A CA 1
ATOM 926 C C . ILE A 1 118 ? -0.060 13.144 -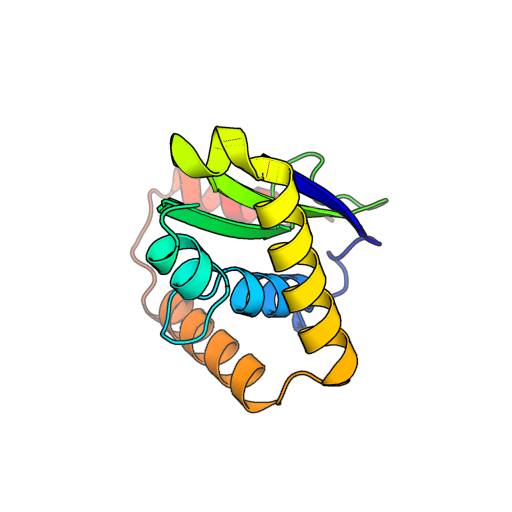19.466 1.00 89.75 118 ILE A C 1
ATOM 928 O O . ILE A 1 118 ? 0.212 13.401 -20.640 1.00 89.75 118 ILE A O 1
ATOM 932 N N . GLU A 1 119 ? -0.547 14.056 -18.629 1.00 89.38 119 GLU A N 1
ATOM 933 C CA . GLU A 1 119 ? -0.700 15.464 -18.994 1.00 89.38 119 GLU A CA 1
ATOM 934 C C . GLU A 1 119 ? 0.657 16.176 -19.002 1.00 89.38 119 GLU A C 1
ATOM 936 O O . GLU A 1 119 ? 1.589 15.790 -18.290 1.00 89.38 119 GLU A O 1
ATOM 941 N N . GLU A 1 120 ? 0.768 17.230 -19.812 1.00 87.75 120 GLU A N 1
ATOM 942 C CA . GLU A 1 120 ? 1.970 18.057 -19.844 1.00 87.75 120 GLU A CA 1
ATOM 943 C C . GLU A 1 120 ? 2.150 18.755 -18.490 1.00 87.75 120 GLU A C 1
ATOM 945 O O . GLU A 1 120 ? 1.289 19.506 -18.029 1.00 87.75 120 GLU A O 1
ATOM 950 N N . ARG A 1 121 ? 3.276 18.465 -17.834 1.00 86.69 121 ARG A N 1
ATOM 951 C CA . ARG A 1 121 ? 3.675 19.077 -16.565 1.00 86.69 121 ARG A CA 1
ATOM 952 C C . ARG A 1 121 ? 4.585 20.265 -16.834 1.00 86.69 121 ARG A C 1
ATOM 954 O O . ARG A 1 121 ? 5.148 20.401 -17.917 1.00 86.69 121 ARG A O 1
ATOM 961 N N . ASP A 1 122 ? 4.767 21.105 -15.820 1.00 93.56 122 ASP A N 1
ATOM 962 C CA . ASP A 1 122 ? 5.722 22.202 -15.903 1.00 93.56 122 ASP A CA 1
ATOM 963 C C . ASP A 1 122 ? 7.118 21.684 -16.339 1.00 93.56 122 ASP A C 1
ATOM 965 O O . ASP A 1 122 ? 7.601 20.673 -15.798 1.00 93.56 122 ASP A O 1
ATOM 969 N N . PRO A 1 123 ? 7.777 22.330 -17.322 1.00 92.19 123 PRO A N 1
ATOM 970 C CA . PRO A 1 123 ? 9.060 21.866 -17.842 1.00 92.19 123 PRO A CA 1
ATOM 971 C C . PRO A 1 123 ? 10.159 21.787 -16.780 1.00 92.19 123 PRO A C 1
ATOM 973 O O . PRO A 1 123 ? 11.024 20.915 -16.871 1.00 92.19 123 PRO A O 1
ATOM 976 N N . SER A 1 124 ? 10.136 22.669 -15.775 1.00 94.06 124 SER A N 1
ATOM 977 C CA . SER A 1 124 ? 11.147 22.675 -14.714 1.00 94.06 124 SER A CA 1
ATOM 978 C C . SER A 1 124 ? 11.002 21.458 -13.805 1.00 94.06 124 SER A C 1
ATOM 980 O O . SER A 1 124 ? 11.988 20.769 -13.557 1.00 94.06 124 SER A O 1
ATOM 982 N N . THR A 1 125 ? 9.771 21.119 -13.408 1.00 89.56 125 THR A N 1
ATOM 983 C CA . THR A 1 125 ? 9.482 19.905 -12.629 1.00 89.56 125 THR A CA 1
ATOM 984 C C . THR A 1 125 ? 9.845 18.648 -13.409 1.00 89.56 125 THR A C 1
ATOM 986 O O . THR A 1 125 ? 10.458 17.735 -12.871 1.00 89.56 125 THR A O 1
ATOM 989 N N . THR A 1 126 ? 9.527 18.615 -14.704 1.00 88.81 126 THR A N 1
ATOM 990 C CA . THR A 1 126 ? 9.830 17.454 -15.552 1.00 88.81 126 THR A CA 1
ATOM 991 C C . THR A 1 126 ? 11.338 17.226 -15.688 1.00 88.81 126 THR A C 1
ATOM 993 O O . THR A 1 126 ? 11.800 16.086 -15.636 1.00 88.81 126 THR A O 1
ATOM 996 N N . ALA A 1 127 ? 12.116 18.300 -15.859 1.00 92.38 127 ALA A N 1
ATOM 997 C CA . ALA A 1 127 ? 13.572 18.213 -15.919 1.00 92.38 127 ALA A CA 1
ATOM 998 C C . ALA A 1 127 ? 14.174 17.727 -14.589 1.00 92.38 127 ALA A C 1
ATOM 1000 O O . ALA A 1 127 ? 15.096 16.909 -14.608 1.00 92.38 127 ALA A O 1
ATOM 1001 N N . ASP A 1 128 ? 13.635 18.190 -13.460 1.00 90.38 128 ASP A N 1
ATOM 1002 C CA . ASP A 1 128 ? 14.074 17.798 -12.117 1.00 90.38 128 ASP A CA 1
ATOM 1003 C C . ASP A 1 128 ? 13.806 16.306 -11.840 1.00 90.38 128 ASP A C 1
ATOM 1005 O O . ASP A 1 128 ? 14.740 15.551 -11.544 1.00 90.38 128 ASP A O 1
ATOM 1009 N N . ASP A 1 129 ? 12.570 15.847 -12.075 1.00 86.94 129 ASP A N 1
ATOM 1010 C CA . ASP A 1 129 ? 12.149 14.447 -11.908 1.00 86.94 129 ASP A CA 1
ATOM 1011 C C . ASP A 1 129 ? 12.982 13.497 -12.791 1.00 86.94 129 ASP A C 1
ATOM 1013 O O . ASP A 1 129 ? 13.442 12.434 -12.350 1.00 86.94 129 ASP A O 1
ATOM 1017 N N . LEU A 1 130 ? 13.219 13.886 -14.052 1.00 87.19 130 LEU A N 1
ATOM 1018 C CA . LEU A 1 130 ? 14.017 13.095 -14.987 1.00 87.19 130 LEU A CA 1
ATOM 1019 C C . LEU A 1 130 ? 15.482 13.029 -14.548 1.00 87.19 130 LEU A C 1
ATOM 1021 O O . LEU A 1 130 ? 16.077 11.953 -14.585 1.00 87.19 130 LEU A O 1
ATOM 1025 N N . SER A 1 131 ? 16.056 14.153 -14.112 1.00 90.12 131 SER A N 1
ATOM 1026 C CA . SER A 1 131 ? 17.441 14.196 -13.635 1.00 90.12 131 SER A CA 1
ATOM 1027 C C . SER A 1 131 ? 17.649 13.291 -12.419 1.00 90.12 131 SER A C 1
ATOM 1029 O O . SER A 1 131 ? 18.622 12.537 -12.382 1.00 90.12 131 SER A O 1
ATOM 1031 N N . SER A 1 132 ? 16.686 13.276 -11.494 1.00 84.25 132 SER A N 1
ATOM 1032 C CA . SER A 1 132 ? 16.686 12.400 -10.320 1.00 84.25 132 SER A CA 1
ATOM 1033 C C . SER A 1 132 ? 16.569 10.925 -10.709 1.00 84.25 132 SER A C 1
ATOM 1035 O O . SER A 1 132 ? 17.275 10.079 -10.165 1.00 84.25 132 SER A O 1
ATOM 1037 N N . SER A 1 133 ? 15.743 10.614 -11.710 1.00 82.31 133 SER A N 1
ATOM 1038 C CA . SER A 1 133 ? 15.544 9.244 -12.208 1.00 82.31 133 SER A CA 1
ATOM 1039 C C . SER A 1 133 ? 16.744 8.682 -12.985 1.00 82.31 133 SER A C 1
ATOM 1041 O O . SER A 1 133 ? 16.830 7.472 -13.190 1.00 82.31 133 SER A O 1
ATOM 1043 N N . MET A 1 134 ? 17.655 9.541 -13.453 1.00 84.00 134 MET A N 1
ATOM 1044 C CA . MET A 1 134 ? 18.882 9.145 -14.157 1.00 84.00 134 MET A CA 1
ATOM 1045 C C . MET A 1 134 ? 20.063 8.875 -13.214 1.00 84.00 134 MET A C 1
ATOM 1047 O O . MET A 1 134 ? 21.130 8.471 -13.687 1.00 84.00 134 MET A O 1
ATOM 1051 N N . LEU A 1 135 ? 19.902 9.108 -11.907 1.00 76.12 135 LEU A N 1
ATOM 1052 C CA . LEU A 1 135 ? 20.934 8.798 -10.923 1.00 76.12 135 LEU A CA 1
ATOM 1053 C C . LEU A 1 135 ? 21.146 7.270 -10.820 1.00 76.12 135 LEU A C 1
ATOM 1055 O O . LEU A 1 135 ? 20.179 6.512 -10.926 1.00 76.12 135 LEU A O 1
ATOM 1059 N N . PRO A 1 136 ? 22.404 6.816 -10.666 1.00 60.28 136 PRO A N 1
ATOM 1060 C CA . PRO A 1 136 ? 22.760 5.397 -10.620 1.00 60.28 136 PRO A CA 1
ATOM 1061 C C . PRO A 1 136 ? 22.298 4.670 -9.350 1.00 60.28 136 PRO A C 1
ATOM 1063 O O . PRO A 1 136 ? 22.217 5.310 -8.276 1.00 60.28 136 PRO A O 1
#

Radius of gyration: 16.99 Å; chains: 1; bounding box: 40×42×44 Å

Foldseek 3Di:
DKDKDKAFACVVVVPQQVQVLVQCQQQPDDPPHLVVVCVVVQFFDHWGWGFDPDDPQHDNGIHMIMIDTHTDPVNVVVVVVSVVSSVVVVVVVVVVVDDDPVSSVVVVVVVVVCVVPPDDDDPVVVVVVVVVVPDD

Organism: Perkinsus olseni (NCBI:txid32597)